Protein AF-A0A318E936-F1 (afdb_monomer_lite)

Foldseek 3Di:
DVVVLQVQVVVVCVVVVVCLQVLADKAQLLCQADDDPSSSPSSSVSSPVQCVPQNSDRQWMWGWDADPQQKIKIKTWGWQCVVPPPTDGIDIDIDIDGD

pLDDT: mean 94.12, std 6.28, range [70.88, 98.62]

Radius of gyration: 13.2 Å; chains: 1; bounding box: 35×23×34 Å

Organism: NCBI:txid985250

Sequence (99 aa):
MAVVASYSILDALRADRVNATAYNGTVTTNACPDPGTLVQTQLSNWCNELAAALGAVANTTGEVTCAADGECTITITYDDSRIGAGGNATQTVVTKGML

Structure (mmCIF, N/CA/C/O backbone):
data_AF-A0A318E936-F1
#
_entry.id   AF-A0A318E936-F1
#
loop_
_atom_site.group_PDB
_atom_site.id
_atom_site.type_symbol
_atom_site.label_atom_id
_atom_site.label_alt_id
_atom_site.label_comp_id
_atom_site.label_asym_id
_atom_site.label_entity_id
_atom_site.label_seq_id
_atom_site.pdbx_PDB_ins_code
_atom_site.Cartn_x
_atom_site.Cartn_y
_atom_site.Cartn_z
_atom_site.occupancy
_atom_site.B_iso_or_equiv
_atom_site.auth_seq_id
_atom_site.auth_comp_id
_atom_site.auth_asym_id
_atom_site.auth_atom_id
_atom_site.pdbx_PDB_model_num
ATOM 1 N N . MET A 1 1 ? 9.296 -11.922 -2.697 1.00 85.50 1 MET A N 1
ATOM 2 C CA . MET A 1 1 ? 9.171 -10.850 -1.684 1.00 85.50 1 MET A CA 1
ATOM 3 C C . MET A 1 1 ? 7.793 -10.200 -1.685 1.00 85.50 1 MET A C 1
ATOM 5 O O . MET A 1 1 ? 7.188 -10.175 -0.627 1.00 85.50 1 MET A O 1
ATOM 9 N N . ALA A 1 2 ? 7.253 -9.767 -2.833 1.00 92.88 2 ALA A N 1
ATOM 10 C CA . ALA A 1 2 ? 5.930 -9.124 -2.907 1.00 92.88 2 ALA A CA 1
ATOM 11 C C . ALA A 1 2 ? 4.790 -9.917 -2.232 1.00 92.88 2 ALA A C 1
ATOM 13 O O . ALA A 1 2 ? 3.977 -9.334 -1.529 1.00 92.88 2 ALA A O 1
ATOM 14 N N . VAL A 1 3 ? 4.768 -11.251 -2.355 1.00 95.19 3 VAL A N 1
ATOM 15 C CA . VAL A 1 3 ? 3.768 -12.084 -1.657 1.00 95.19 3 VAL A CA 1
ATOM 16 C C . VAL A 1 3 ? 3.880 -11.943 -0.135 1.00 95.19 3 VAL A C 1
ATOM 18 O O . VAL A 1 3 ? 2.878 -11.680 0.516 1.00 95.19 3 VAL A O 1
ATOM 21 N N . VAL A 1 4 ? 5.084 -12.046 0.436 1.00 96.38 4 VAL A N 1
ATOM 22 C CA . VAL A 1 4 ? 5.298 -11.898 1.890 1.00 96.38 4 VAL A CA 1
ATOM 23 C C . VAL A 1 4 ? 4.854 -10.512 2.361 1.00 96.38 4 VAL A C 1
ATOM 25 O O . VAL A 1 4 ? 4.078 -10.427 3.306 1.00 96.38 4 VAL A O 1
ATOM 28 N N . ALA A 1 5 ? 5.240 -9.457 1.638 1.00 97.12 5 ALA A N 1
ATOM 29 C CA . ALA A 1 5 ? 4.821 -8.091 1.944 1.00 97.12 5 ALA A CA 1
ATOM 30 C C . ALA A 1 5 ? 3.298 -7.887 1.810 1.00 97.12 5 ALA A C 1
ATOM 32 O O . ALA A 1 5 ? 2.710 -7.082 2.523 1.00 97.12 5 ALA A O 1
ATOM 33 N N . SER A 1 6 ? 2.617 -8.615 0.916 1.00 97.38 6 SER A N 1
ATOM 34 C CA . SER A 1 6 ? 1.150 -8.546 0.827 1.00 97.38 6 SER A CA 1
ATOM 35 C C . SER A 1 6 ? 0.463 -9.151 2.055 1.00 97.38 6 SER A C 1
ATOM 37 O O . SER A 1 6 ? -0.560 -8.639 2.502 1.00 97.38 6 SER A O 1
ATOM 39 N N . TYR A 1 7 ? 1.038 -10.212 2.631 1.00 97.00 7 TYR A N 1
ATOM 40 C CA . TYR A 1 7 ? 0.521 -10.821 3.855 1.00 97.00 7 TYR A CA 1
ATOM 41 C C . TYR A 1 7 ? 0.925 -10.035 5.108 1.00 97.00 7 TYR A C 1
ATOM 43 O O . TYR A 1 7 ? 0.135 -9.989 6.044 1.00 97.00 7 TYR A O 1
ATOM 51 N N . SER A 1 8 ? 2.082 -9.357 5.118 1.00 97.06 8 SER A N 1
ATOM 52 C CA . SER A 1 8 ? 2.512 -8.547 6.268 1.00 97.06 8 SER A CA 1
ATOM 53 C C . SER A 1 8 ? 1.522 -7.416 6.573 1.00 97.06 8 SER A C 1
ATOM 55 O O . SER A 1 8 ? 1.095 -7.259 7.719 1.00 97.06 8 SER A O 1
ATOM 57 N N . ILE A 1 9 ? 1.071 -6.681 5.549 1.00 97.81 9 ILE A N 1
ATOM 58 C CA . ILE A 1 9 ? 0.039 -5.649 5.722 1.00 97.81 9 ILE A CA 1
ATOM 59 C C . ILE A 1 9 ? -1.340 -6.251 6.013 1.00 97.81 9 ILE A C 1
ATOM 61 O O . ILE A 1 9 ? -2.091 -5.694 6.810 1.00 97.81 9 ILE A O 1
ATOM 65 N N . LEU A 1 10 ? -1.671 -7.410 5.433 1.00 96.88 10 LEU A N 1
ATOM 66 C CA . LEU A 1 10 ? -2.937 -8.090 5.714 1.00 96.88 10 LEU A CA 1
ATOM 67 C C . LEU A 1 10 ? -3.037 -8.527 7.182 1.00 96.88 10 LEU A C 1
ATOM 69 O O . LEU A 1 10 ? -4.096 -8.402 7.794 1.00 96.88 10 LEU A O 1
ATOM 73 N N . ASP A 1 11 ? -1.939 -8.987 7.775 1.00 96.31 11 ASP A N 1
ATOM 74 C CA . ASP A 1 11 ? -1.898 -9.344 9.191 1.00 96.31 11 ASP A CA 1
ATOM 75 C C . ASP A 1 11 ? -1.971 -8.104 10.097 1.00 96.31 11 ASP A C 1
ATOM 77 O O . ASP A 1 11 ? -2.643 -8.141 11.130 1.00 96.31 11 ASP A O 1
ATOM 81 N N . ALA A 1 12 ? -1.386 -6.972 9.686 1.00 95.94 12 ALA A N 1
ATOM 82 C CA . ALA A 1 12 ? -1.590 -5.692 10.370 1.00 95.94 12 ALA A CA 1
ATOM 83 C C . ALA A 1 12 ? -3.066 -5.251 10.342 1.00 95.94 12 ALA A C 1
ATOM 85 O O . ALA A 1 12 ? -3.593 -4.830 11.371 1.00 95.94 12 ALA A O 1
ATOM 86 N N . LEU A 1 13 ? -3.750 -5.407 9.204 1.00 96.12 13 LEU A N 1
ATOM 87 C CA . LEU A 1 13 ? -5.184 -5.122 9.074 1.00 96.12 13 LEU A CA 1
ATOM 88 C C . LEU A 1 13 ? -6.041 -6.035 9.959 1.00 96.12 13 LEU A C 1
ATOM 90 O O . LEU A 1 13 ? -7.033 -5.582 10.521 1.00 96.12 13 LEU A O 1
ATOM 94 N N . ARG A 1 14 ? -5.668 -7.311 10.115 1.00 95.12 14 ARG A N 1
ATOM 95 C CA . ARG A 1 14 ? -6.359 -8.240 11.028 1.00 95.12 14 ARG A CA 1
ATOM 96 C C . ARG A 1 14 ? -6.180 -7.843 12.489 1.00 95.12 14 ARG A C 1
ATOM 98 O O . ARG A 1 14 ? -7.122 -7.951 13.270 1.00 95.12 14 ARG A O 1
ATOM 105 N N . ALA A 1 15 ? -4.989 -7.369 12.852 1.00 95.50 15 ALA A N 1
ATOM 106 C CA . ALA A 1 15 ? -4.717 -6.865 14.193 1.00 95.50 15 ALA A CA 1
ATOM 107 C C . ALA A 1 15 ? -5.481 -5.561 14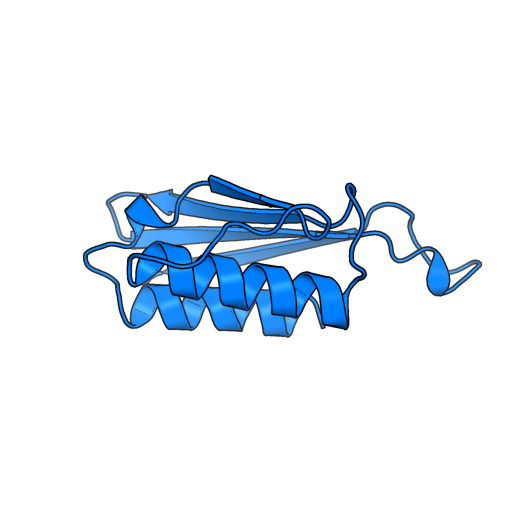.494 1.00 95.50 15 ALA A C 1
ATOM 109 O O . ALA A 1 15 ? -5.920 -5.366 15.625 1.00 95.50 15 ALA A O 1
ATOM 110 N N . ASP A 1 16 ? -5.683 -4.702 13.488 1.00 95.31 16 ASP A N 1
ATOM 111 C CA . ASP A 1 16 ? -6.402 -3.424 13.596 1.00 95.31 16 ASP A CA 1
ATOM 112 C C . ASP A 1 16 ? -7.721 -3.411 12.798 1.00 95.31 16 ASP A C 1
ATOM 114 O O . ASP A 1 16 ? -8.058 -2.458 12.090 1.00 95.31 16 ASP A O 1
ATOM 118 N N . ARG A 1 17 ? -8.498 -4.498 12.904 1.00 94.44 17 ARG A N 1
ATOM 119 C CA . ARG A 1 17 ? -9.704 -4.713 12.084 1.00 94.44 17 ARG A CA 1
ATOM 120 C C . ARG A 1 17 ? -10.707 -3.560 12.151 1.00 94.44 17 ARG A C 1
ATOM 122 O O . ARG A 1 17 ? -11.359 -3.253 11.157 1.00 94.44 17 ARG A O 1
ATOM 129 N N . VAL A 1 18 ? -10.849 -2.929 13.317 1.00 94.38 18 VAL A N 1
ATOM 130 C CA . VAL A 1 18 ? -11.799 -1.823 13.532 1.00 94.38 18 VAL A CA 1
ATOM 131 C C . VAL A 1 18 ? -11.479 -0.627 12.631 1.00 94.38 18 VAL A C 1
ATOM 133 O O . VAL A 1 18 ? -12.398 0.055 12.184 1.00 94.38 18 VAL A O 1
ATOM 136 N N . ASN A 1 19 ? -10.201 -0.402 12.319 1.00 95.38 19 ASN A N 1
ATOM 137 C CA . ASN A 1 19 ? -9.746 0.706 11.484 1.00 95.38 19 ASN A CA 1
ATOM 138 C C . ASN A 1 19 ? -9.371 0.269 10.060 1.00 95.38 19 ASN A C 1
ATOM 140 O O . ASN A 1 19 ? -8.738 1.039 9.345 1.00 95.38 19 ASN A O 1
ATOM 144 N N . ALA A 1 20 ? -9.764 -0.925 9.608 1.00 95.50 20 ALA A N 1
ATOM 145 C CA . ALA A 1 20 ? -9.353 -1.477 8.314 1.00 95.50 20 ALA A CA 1
ATOM 146 C C . ALA A 1 20 ? -9.558 -0.524 7.123 1.00 95.50 20 ALA A C 1
ATOM 148 O O . ALA A 1 20 ? -8.675 -0.370 6.285 1.00 95.50 20 ALA A O 1
ATOM 149 N N . THR A 1 21 ? -10.688 0.185 7.066 1.00 96.56 21 THR A N 1
ATOM 150 C CA . THR A 1 21 ? -10.969 1.150 5.990 1.00 96.56 21 THR A CA 1
ATOM 151 C C . THR A 1 21 ? -10.079 2.394 6.037 1.00 96.56 21 THR A C 1
ATOM 153 O O . THR A 1 21 ? -9.959 3.088 5.033 1.00 96.56 21 THR A O 1
ATOM 156 N N . ALA A 1 22 ? -9.451 2.698 7.177 1.00 96.69 22 ALA A N 1
ATOM 157 C CA . ALA A 1 22 ? -8.507 3.808 7.305 1.00 96.69 22 ALA A CA 1
ATOM 158 C C . ALA A 1 22 ? -7.159 3.516 6.627 1.00 96.69 22 ALA A C 1
ATOM 160 O O . ALA A 1 22 ? -6.410 4.449 6.348 1.00 96.69 22 ALA A O 1
ATOM 161 N N . TYR A 1 23 ? -6.860 2.245 6.339 1.00 97.19 23 TYR A N 1
ATOM 162 C CA . TYR A 1 23 ? -5.683 1.853 5.565 1.00 97.19 23 TYR A CA 1
ATOM 163 C C . TYR A 1 23 ? -5.877 2.027 4.055 1.00 97.19 23 TYR A C 1
ATOM 165 O O . TYR A 1 23 ? -4.901 1.917 3.316 1.00 97.19 23 TYR A O 1
ATOM 173 N N . ASN A 1 24 ? -7.110 2.272 3.591 1.00 98.06 24 ASN A N 1
ATOM 174 C CA . ASN A 1 24 ? -7.407 2.365 2.167 1.00 98.06 24 ASN A CA 1
ATOM 175 C C . ASN A 1 24 ? -6.593 3.475 1.501 1.00 98.06 24 ASN A C 1
ATOM 177 O O . ASN A 1 24 ? -6.606 4.625 1.942 1.00 98.06 24 ASN A O 1
ATOM 181 N N . GLY A 1 25 ? -5.929 3.131 0.403 1.00 97.94 25 GLY A N 1
ATOM 182 C CA . GLY A 1 25 ? -5.086 4.056 -0.337 1.00 97.94 25 GLY A CA 1
ATOM 183 C C . GLY A 1 25 ? -3.878 3.374 -0.958 1.00 97.94 25 GLY A C 1
ATOM 184 O O . GLY A 1 25 ? -3.755 2.149 -0.961 1.00 97.94 25 GLY A O 1
ATOM 185 N N . THR A 1 26 ? -2.976 4.197 -1.482 1.00 98.50 26 THR A N 1
ATOM 186 C CA . THR A 1 26 ? -1.767 3.752 -2.175 1.00 98.50 26 THR A CA 1
ATOM 187 C C . THR A 1 26 ? -0.539 4.359 -1.515 1.00 98.50 26 THR A C 1
ATOM 189 O O . THR A 1 26 ? -0.497 5.560 -1.254 1.00 98.50 26 THR A O 1
ATOM 192 N N . VAL A 1 27 ? 0.477 3.533 -1.289 1.00 98.31 27 VAL A N 1
ATOM 193 C CA . VAL A 1 27 ? 1.831 3.966 -0.948 1.00 98.31 27 VAL A CA 1
ATOM 194 C C . VAL A 1 27 ? 2.738 3.812 -2.165 1.00 98.31 27 VAL A C 1
ATOM 196 O O . VAL A 1 27 ? 2.626 2.840 -2.918 1.00 98.31 27 VAL A O 1
ATOM 199 N N . THR A 1 28 ? 3.664 4.751 -2.333 1.00 98.12 28 THR A N 1
ATOM 200 C CA . THR A 1 28 ? 4.676 4.718 -3.394 1.00 98.12 28 THR A CA 1
ATOM 201 C C . THR A 1 28 ? 6.053 4.740 -2.753 1.00 98.12 28 THR A C 1
ATOM 203 O O . THR A 1 28 ? 6.358 5.610 -1.944 1.00 98.12 28 THR A O 1
ATOM 206 N N . THR A 1 29 ? 6.903 3.784 -3.111 1.00 96.88 29 THR A N 1
ATOM 207 C CA . THR A 1 29 ? 8.150 3.511 -2.371 1.00 96.88 29 THR A CA 1
ATOM 208 C C . THR A 1 29 ? 9.233 4.588 -2.470 1.00 96.88 29 THR A C 1
ATOM 210 O O . THR A 1 29 ? 10.165 4.582 -1.670 1.00 96.88 29 THR A O 1
ATOM 213 N N . ASN A 1 30 ? 9.132 5.534 -3.409 1.00 96.88 30 ASN A N 1
ATOM 214 C CA . ASN A 1 30 ? 10.009 6.711 -3.465 1.00 96.88 30 ASN A CA 1
ATOM 215 C C . ASN A 1 30 ? 9.483 7.910 -2.650 1.00 96.88 30 ASN A C 1
ATOM 217 O O . ASN A 1 30 ? 10.143 8.945 -2.599 1.00 96.88 30 ASN A O 1
ATOM 221 N N . ALA A 1 31 ? 8.290 7.791 -2.069 1.00 97.56 31 ALA A N 1
ATOM 222 C CA . ALA A 1 31 ? 7.598 8.836 -1.326 1.00 97.56 31 ALA A CA 1
ATOM 223 C C . ALA A 1 31 ? 6.719 8.202 -0.234 1.00 97.56 31 ALA A C 1
ATOM 225 O O . ALA A 1 31 ? 5.503 8.397 -0.197 1.00 97.56 31 ALA A O 1
ATOM 226 N N . CYS A 1 32 ? 7.336 7.385 0.626 1.00 97.88 32 CYS A N 1
ATOM 227 C CA . CYS A 1 32 ? 6.622 6.739 1.722 1.00 97.88 32 CYS A CA 1
ATOM 228 C C . CYS A 1 32 ? 6.022 7.774 2.685 1.00 97.88 32 CYS A C 1
ATOM 230 O O . CYS A 1 32 ? 6.663 8.793 2.948 1.00 97.88 32 CYS A O 1
ATOM 232 N N . PRO A 1 33 ? 4.809 7.529 3.216 1.00 96.44 33 PRO A N 1
ATOM 233 C CA . PRO A 1 33 ? 4.167 8.463 4.130 1.00 96.44 33 PRO A CA 1
ATOM 234 C C . PRO A 1 33 ? 4.940 8.562 5.448 1.00 96.44 33 PRO A C 1
ATOM 236 O O . PRO A 1 33 ? 5.529 7.580 5.912 1.00 96.44 33 PRO A O 1
ATOM 239 N N . ASP A 1 34 ? 4.882 9.733 6.077 1.00 96.31 34 ASP A N 1
ATOM 240 C CA . ASP A 1 34 ? 5.405 9.921 7.426 1.00 96.31 34 ASP A CA 1
ATOM 241 C C . ASP A 1 34 ? 4.568 9.135 8.456 1.00 96.31 34 ASP A C 1
ATOM 243 O O . ASP A 1 34 ? 3.346 9.003 8.303 1.00 96.31 34 ASP A O 1
ATOM 247 N N . PRO A 1 35 ? 5.196 8.605 9.520 1.00 95.94 35 PRO A N 1
ATOM 248 C CA . PRO A 1 35 ? 4.477 7.949 10.605 1.00 95.94 35 PRO A CA 1
ATOM 249 C C . PRO A 1 35 ? 3.684 8.964 11.448 1.00 95.94 35 PRO A C 1
ATOM 251 O O . PRO A 1 35 ? 3.949 10.165 11.436 1.00 95.94 35 PRO A O 1
ATOM 254 N N . GLY A 1 36 ? 2.732 8.471 12.243 1.00 96.06 36 GLY A N 1
ATOM 255 C CA . GLY A 1 36 ? 1.908 9.317 13.110 1.00 96.06 36 GLY A CA 1
ATOM 256 C C . GLY A 1 36 ? 0.890 8.503 13.897 1.00 96.06 36 GLY A C 1
ATOM 257 O O . GLY A 1 36 ? 1.184 8.005 14.982 1.00 96.06 36 GLY A O 1
ATOM 258 N N . THR A 1 37 ? -0.310 8.328 13.346 1.00 96.50 37 THR A N 1
ATOM 259 C CA . THR A 1 37 ? -1.282 7.365 13.891 1.00 96.50 37 THR A CA 1
ATOM 260 C C . THR A 1 37 ? -0.769 5.926 13.748 1.00 96.50 37 THR A C 1
ATOM 262 O O . THR A 1 37 ? 0.192 5.668 13.019 1.00 96.50 37 THR A O 1
ATOM 265 N N . LEU A 1 38 ? -1.413 4.957 14.414 1.00 95.81 38 LEU A N 1
ATOM 266 C CA . LEU A 1 38 ? -1.091 3.536 14.223 1.00 95.81 38 LEU A CA 1
ATOM 267 C C . LEU A 1 38 ? -1.167 3.146 12.738 1.00 95.81 38 LEU A C 1
ATOM 269 O O . LEU A 1 38 ? -0.211 2.596 12.201 1.00 95.81 38 LEU A O 1
ATOM 273 N N . VAL A 1 39 ? -2.251 3.526 12.059 1.00 96.94 39 VAL A N 1
ATOM 274 C CA . VAL A 1 39 ? -2.461 3.283 10.624 1.00 96.94 39 VAL A CA 1
ATOM 275 C C . VAL A 1 39 ? -1.337 3.883 9.776 1.00 96.94 39 VAL A C 1
ATOM 277 O O . VAL A 1 39 ? -0.731 3.181 8.968 1.00 96.94 39 VAL A O 1
ATOM 280 N N . GLN A 1 40 ? -1.006 5.162 9.992 1.00 97.25 40 GLN A N 1
ATOM 281 C CA . GLN A 1 40 ? 0.069 5.845 9.260 1.00 97.25 40 GLN A CA 1
ATOM 282 C C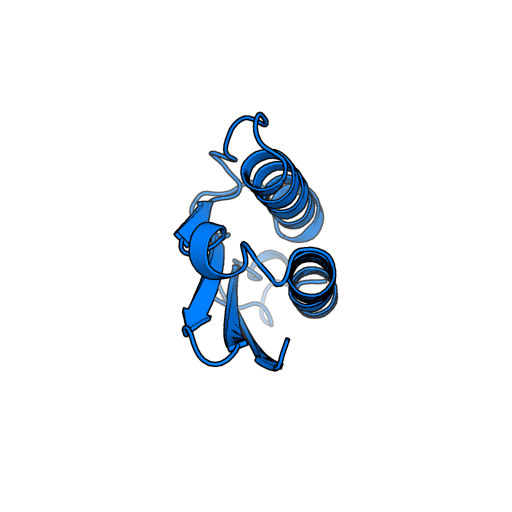 . GLN A 1 40 ? 1.424 5.182 9.498 1.00 97.25 40 GLN A C 1
ATOM 284 O O . GLN A 1 40 ? 2.191 4.986 8.562 1.00 97.25 40 GLN A O 1
ATOM 289 N N . THR A 1 41 ? 1.700 4.782 10.738 1.00 97.88 41 THR A N 1
ATOM 290 C CA . THR A 1 41 ? 2.938 4.087 11.101 1.00 97.88 41 THR A CA 1
ATOM 291 C C . THR A 1 41 ? 3.031 2.732 10.400 1.00 97.88 41 THR A C 1
ATOM 293 O O . THR A 1 41 ? 4.073 2.404 9.840 1.00 97.88 41 THR A O 1
ATOM 296 N N . GLN A 1 42 ? 1.940 1.965 10.355 1.00 98.00 42 GLN A N 1
ATOM 297 C CA . GLN A 1 42 ? 1.906 0.670 9.675 1.00 98.00 42 GLN A CA 1
ATOM 298 C C . GLN A 1 42 ? 2.055 0.811 8.152 1.00 98.00 42 GLN A C 1
ATOM 300 O O . GLN A 1 42 ? 2.831 0.069 7.555 1.00 98.00 42 GLN A O 1
ATOM 305 N N . LEU A 1 43 ? 1.392 1.791 7.527 1.00 98.25 43 LEU A N 1
ATOM 306 C CA . LEU A 1 43 ? 1.560 2.088 6.098 1.00 98.25 43 LEU A CA 1
ATOM 307 C C . LEU A 1 43 ? 2.969 2.603 5.772 1.00 98.25 43 LEU A C 1
ATOM 309 O O . LEU A 1 43 ? 3.530 2.229 4.743 1.00 98.25 43 LEU A O 1
ATOM 313 N N . SER A 1 44 ? 3.562 3.418 6.648 1.00 98.31 44 SER A N 1
ATOM 314 C CA . SER A 1 44 ? 4.944 3.890 6.514 1.00 98.31 44 SER A CA 1
ATOM 315 C C . SER A 1 44 ? 5.929 2.723 6.580 1.00 98.31 44 SER A C 1
ATOM 317 O O . SER A 1 44 ? 6.762 2.557 5.688 1.00 98.31 44 SER A O 1
ATOM 319 N N . ASN A 1 45 ? 5.792 1.848 7.580 1.00 98.19 45 ASN A N 1
ATOM 320 C CA . ASN A 1 45 ? 6.625 0.654 7.729 1.00 98.19 45 ASN A CA 1
ATOM 321 C C . ASN A 1 45 ? 6.491 -0.282 6.524 1.00 98.19 45 ASN A C 1
ATOM 323 O O . ASN A 1 45 ? 7.500 -0.717 5.972 1.00 98.19 45 ASN A O 1
ATOM 327 N N . TRP A 1 46 ? 5.262 -0.544 6.077 1.00 98.38 46 TRP A N 1
ATOM 328 C CA . TRP A 1 46 ? 5.002 -1.384 4.910 1.00 98.38 46 TRP A CA 1
ATOM 329 C C . TRP A 1 46 ? 5.567 -0.780 3.620 1.00 98.38 46 TRP A C 1
ATOM 331 O O . TRP A 1 46 ? 6.208 -1.474 2.836 1.00 98.38 46 TRP A O 1
ATOM 341 N N . CYS A 1 47 ? 5.422 0.529 3.417 1.00 98.56 47 CYS A N 1
ATOM 342 C CA . CYS A 1 47 ? 6.030 1.208 2.278 1.00 98.56 47 CYS A CA 1
ATOM 343 C C . CYS A 1 47 ? 7.560 1.071 2.276 1.00 98.56 47 CYS A C 1
ATOM 345 O O . CYS A 1 47 ? 8.151 0.765 1.240 1.00 98.56 47 CYS A O 1
ATOM 347 N N . ASN A 1 48 ? 8.203 1.232 3.437 1.00 98.19 48 ASN A N 1
ATOM 348 C CA . ASN A 1 48 ? 9.647 1.043 3.576 1.00 98.19 48 ASN A CA 1
ATOM 349 C C . ASN A 1 48 ? 10.068 -0.425 3.359 1.00 98.19 48 ASN A C 1
ATOM 351 O O . ASN A 1 48 ? 11.113 -0.675 2.758 1.00 98.19 48 ASN A O 1
ATOM 355 N N . GLU A 1 49 ? 9.250 -1.399 3.776 1.00 97.75 49 GLU A N 1
ATOM 356 C CA . GLU A 1 49 ? 9.448 -2.824 3.469 1.00 97.75 49 GLU A CA 1
ATOM 357 C C . GLU A 1 49 ? 9.453 -3.065 1.950 1.00 97.75 49 GLU A C 1
ATOM 359 O O . GLU A 1 49 ? 10.374 -3.690 1.415 1.00 97.75 49 GLU A O 1
ATOM 364 N N . LEU A 1 50 ? 8.465 -2.516 1.234 1.00 97.44 50 LEU A N 1
ATOM 365 C CA . LEU A 1 50 ? 8.387 -2.599 -0.226 1.00 97.44 50 LEU A CA 1
ATOM 366 C C . LEU A 1 50 ? 9.579 -1.904 -0.893 1.00 97.44 50 LEU A C 1
ATOM 368 O O . LEU A 1 50 ? 10.170 -2.464 -1.814 1.00 97.44 50 LEU A O 1
ATOM 372 N N . ALA A 1 51 ? 9.973 -0.724 -0.413 1.00 96.31 51 ALA A N 1
ATOM 373 C CA . ALA A 1 51 ? 11.115 0.017 -0.936 1.00 96.31 51 ALA A CA 1
ATOM 374 C C . ALA A 1 51 ? 12.416 -0.791 -0.811 1.00 96.31 51 ALA A C 1
ATOM 376 O O . ALA A 1 51 ? 13.189 -0.890 -1.767 1.00 96.31 51 ALA A O 1
ATOM 377 N N . ALA A 1 52 ? 12.632 -1.427 0.343 1.00 95.75 52 ALA A N 1
ATOM 378 C CA . ALA A 1 52 ? 13.807 -2.251 0.597 1.00 95.75 52 ALA A CA 1
ATOM 379 C C . ALA A 1 52 ? 13.815 -3.538 -0.245 1.00 95.75 52 ALA A C 1
ATOM 381 O O . ALA A 1 52 ? 14.858 -3.929 -0.769 1.00 95.75 52 ALA A O 1
ATOM 382 N N . ALA A 1 53 ? 12.665 -4.201 -0.392 1.00 93.94 53 ALA A N 1
ATOM 383 C CA . ALA A 1 53 ? 12.583 -5.507 -1.042 1.00 93.94 53 ALA A CA 1
ATOM 384 C C . ALA A 1 53 ? 12.399 -5.438 -2.566 1.00 93.94 53 ALA A C 1
ATOM 386 O O . ALA A 1 53 ? 12.888 -6.305 -3.291 1.00 93.94 53 ALA A O 1
ATOM 387 N N . LEU A 1 54 ? 11.667 -4.436 -3.054 1.00 93.69 54 LEU A N 1
ATOM 388 C CA . LEU A 1 54 ? 11.228 -4.302 -4.446 1.00 93.69 54 LEU A CA 1
ATOM 389 C C . LEU A 1 54 ? 11.772 -3.033 -5.116 1.00 93.69 54 LEU A C 1
ATOM 391 O O . LEU A 1 54 ? 11.666 -2.914 -6.332 1.00 93.69 54 LEU A O 1
ATOM 395 N N . GLY A 1 55 ? 12.465 -2.164 -4.382 1.00 93.31 55 GLY A N 1
ATOM 396 C CA . GLY A 1 55 ? 13.125 -0.965 -4.900 1.00 93.31 55 GLY A CA 1
ATOM 397 C C . GLY A 1 55 ? 12.353 0.311 -4.573 1.00 93.31 55 GLY A C 1
ATOM 398 O O . GLY A 1 55 ? 11.137 0.350 -4.718 1.00 93.31 55 GLY A O 1
ATOM 399 N N . ALA A 1 56 ? 13.083 1.352 -4.161 1.00 95.00 56 ALA A N 1
ATOM 400 C CA . ALA A 1 56 ? 12.562 2.671 -3.798 1.00 95.00 56 ALA A CA 1
ATOM 401 C C . ALA A 1 56 ? 12.354 3.557 -5.040 1.00 95.00 56 ALA A C 1
ATOM 403 O O . ALA A 1 56 ? 13.132 4.472 -5.315 1.00 95.00 56 ALA A O 1
ATOM 404 N N . VAL A 1 57 ? 11.338 3.242 -5.839 1.00 94.00 57 VAL A N 1
ATOM 405 C CA . VAL A 1 57 ? 11.086 3.860 -7.150 1.00 94.00 57 VAL A CA 1
ATOM 406 C C . VAL A 1 57 ? 9.600 4.153 -7.346 1.00 94.00 57 VAL A C 1
ATOM 408 O O . VAL A 1 57 ? 8.735 3.508 -6.762 1.00 94.00 57 VAL A O 1
ATOM 411 N N . ALA A 1 58 ? 9.287 5.139 -8.189 1.00 93.94 58 ALA A N 1
ATOM 412 C CA . ALA A 1 58 ? 7.916 5.627 -8.370 1.00 93.94 58 ALA A CA 1
ATOM 413 C C . ALA A 1 58 ? 6.940 4.581 -8.945 1.00 93.94 58 ALA A C 1
ATOM 415 O O . ALA A 1 58 ? 5.732 4.719 -8.785 1.00 93.94 58 ALA A O 1
ATOM 416 N N . ASN A 1 59 ? 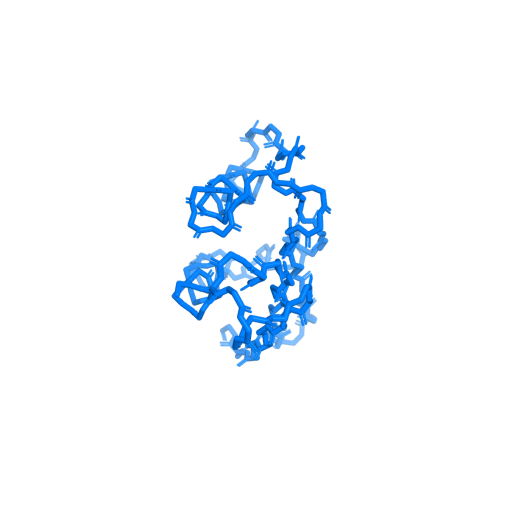7.451 3.551 -9.625 1.00 92.75 59 ASN A N 1
ATOM 417 C CA . ASN A 1 59 ? 6.663 2.462 -10.205 1.00 92.75 59 ASN A CA 1
ATOM 418 C C . ASN A 1 59 ? 6.511 1.244 -9.277 1.00 92.75 59 ASN A C 1
ATOM 420 O O . ASN A 1 59 ? 5.830 0.292 -9.654 1.00 92.75 59 ASN A O 1
ATOM 424 N N . THR A 1 60 ? 7.103 1.276 -8.079 1.00 96.00 60 THR A N 1
ATOM 425 C CA . THR A 1 60 ? 6.831 0.288 -7.033 1.00 96.00 60 THR A CA 1
ATOM 426 C C . THR A 1 60 ? 5.814 0.869 -6.056 1.00 96.00 60 THR A C 1
ATOM 428 O O . THR A 1 60 ? 6.120 1.803 -5.303 1.00 96.00 60 THR A O 1
ATOM 431 N N . THR A 1 61 ? 4.606 0.310 -6.074 1.00 97.88 61 THR A N 1
ATOM 432 C CA . THR A 1 61 ? 3.456 0.757 -5.286 1.00 97.88 61 THR A CA 1
ATOM 433 C C . THR A 1 61 ? 2.819 -0.391 -4.514 1.00 97.88 61 THR A C 1
ATOM 435 O O . THR A 1 61 ? 2.878 -1.555 -4.916 1.00 97.88 61 THR A O 1
ATOM 438 N N . GLY A 1 62 ? 2.187 -0.044 -3.398 1.00 98.19 62 GLY A N 1
ATOM 439 C CA . GLY A 1 62 ? 1.317 -0.927 -2.637 1.00 98.19 62 GLY A CA 1
ATOM 440 C C . GLY A 1 62 ? -0.032 -0.255 -2.422 1.00 98.19 62 GLY A C 1
ATOM 441 O O . GLY A 1 62 ? -0.091 0.868 -1.935 1.00 98.19 62 GLY A O 1
ATOM 442 N N . GLU A 1 63 ? -1.115 -0.923 -2.785 1.00 98.62 63 GLU A N 1
ATOM 443 C CA . GLU A 1 63 ? -2.483 -0.443 -2.631 1.00 98.62 63 GLU A CA 1
ATOM 444 C C . GLU A 1 63 ? -3.256 -1.356 -1.683 1.00 98.62 63 GLU A C 1
ATOM 446 O O . GLU A 1 63 ? -3.186 -2.582 -1.785 1.00 98.62 63 GLU A O 1
ATOM 451 N N . VAL A 1 64 ? -4.005 -0.740 -0.773 1.00 98.56 64 VAL A N 1
ATOM 452 C CA . VAL A 1 64 ? -4.915 -1.409 0.154 1.00 98.56 64 VAL A CA 1
ATOM 453 C C . VAL A 1 64 ? -6.331 -0.945 -0.156 1.00 98.56 64 VAL A C 1
ATOM 455 O O . VAL A 1 64 ? -6.599 0.254 -0.219 1.00 98.56 64 VAL A O 1
ATOM 458 N N . THR A 1 65 ? -7.245 -1.891 -0.343 1.00 98.38 65 THR A N 1
ATOM 459 C CA . THR A 1 65 ? -8.678 -1.623 -0.498 1.00 98.38 65 THR A CA 1
ATOM 460 C C . THR A 1 65 ? -9.476 -2.587 0.364 1.00 98.38 65 THR A C 1
ATOM 462 O O . THR A 1 65 ? -9.590 -3.763 0.036 1.00 98.38 65 THR A O 1
ATOM 465 N N . CYS A 1 66 ? -10.052 -2.084 1.446 1.00 97.38 66 CYS A N 1
ATOM 466 C CA . CYS A 1 66 ? -10.928 -2.805 2.355 1.00 97.38 66 CYS A CA 1
ATOM 467 C C . CYS A 1 66 ? -12.368 -2.303 2.236 1.00 97.38 66 CYS A C 1
ATOM 469 O O . CYS A 1 66 ? -12.626 -1.094 2.278 1.00 97.38 66 CYS A O 1
ATOM 471 N N . ALA A 1 67 ? -13.299 -3.244 2.121 1.00 95.00 67 ALA A N 1
ATOM 472 C CA . ALA A 1 67 ? -14.731 -3.011 2.192 1.00 95.00 67 ALA A CA 1
ATOM 473 C C . ALA A 1 67 ? -15.232 -3.077 3.647 1.00 95.00 67 ALA A C 1
ATOM 475 O O . ALA A 1 67 ? -14.576 -3.615 4.541 1.00 95.00 67 ALA A O 1
ATOM 476 N N . ALA A 1 68 ? -16.411 -2.501 3.896 1.00 89.44 68 ALA A N 1
ATOM 477 C CA . ALA A 1 68 ? -16.997 -2.419 5.238 1.00 89.44 68 ALA A CA 1
ATOM 478 C C . ALA A 1 68 ? -17.394 -3.788 5.826 1.00 89.44 68 ALA A C 1
ATOM 480 O O . ALA A 1 68 ? -17.552 -3.917 7.037 1.00 89.44 68 ALA A O 1
ATOM 481 N N . ASP A 1 69 ? -17.551 -4.807 4.982 1.00 88.75 69 ASP A N 1
ATOM 482 C CA . ASP A 1 69 ? -17.816 -6.197 5.367 1.00 88.75 69 ASP A CA 1
ATOM 483 C C . ASP A 1 69 ? -16.547 -6.964 5.791 1.00 88.75 69 ASP A C 1
ATOM 485 O O . ASP A 1 69 ? -16.641 -8.073 6.322 1.00 88.75 69 ASP A O 1
ATOM 489 N N . GLY A 1 70 ? -15.366 -6.355 5.642 1.00 88.38 70 GLY A N 1
ATOM 490 C CA . GLY A 1 70 ? -14.083 -6.927 6.035 1.00 88.38 70 GLY A CA 1
ATOM 491 C C . GLY A 1 70 ? -13.361 -7.698 4.930 1.00 88.38 70 GLY A C 1
ATOM 492 O O . GLY A 1 70 ? -12.351 -8.332 5.234 1.00 88.38 70 GLY A O 1
ATOM 493 N N . GLU A 1 71 ? -13.823 -7.659 3.675 1.00 96.25 71 GLU A N 1
ATOM 494 C CA . GLU A 1 71 ? -13.005 -8.107 2.541 1.00 96.25 71 GLU A CA 1
ATOM 495 C C . GLU A 1 71 ? -11.955 -7.039 2.200 1.00 96.25 71 GLU A C 1
ATOM 497 O O . GLU A 1 71 ? -12.288 -5.891 1.904 1.00 96.25 71 GLU A O 1
ATOM 502 N N . CYS A 1 72 ? -10.677 -7.419 2.212 1.00 97.62 72 CYS A N 1
ATOM 503 C CA . CYS A 1 72 ? -9.567 -6.565 1.809 1.00 97.62 72 CYS A CA 1
ATOM 504 C C . CYS A 1 72 ? -8.827 -7.145 0.604 1.00 97.62 72 CYS A C 1
ATOM 506 O O . CYS A 1 72 ? -8.498 -8.332 0.555 1.00 97.62 72 CYS A O 1
ATOM 508 N N . THR A 1 73 ? -8.514 -6.280 -0.355 1.00 98.38 73 THR A N 1
ATOM 509 C CA . THR A 1 73 ? -7.642 -6.551 -1.496 1.00 98.38 73 THR A CA 1
ATOM 510 C C . THR A 1 73 ? -6.367 -5.730 -1.351 1.00 98.38 73 THR A C 1
ATOM 512 O O . THR A 1 73 ? -6.421 -4.509 -1.208 1.00 98.38 73 THR A O 1
ATOM 515 N N . ILE A 1 74 ? -5.226 -6.412 -1.397 1.00 98.44 74 ILE A N 1
ATOM 516 C CA . ILE A 1 74 ? -3.891 -5.822 -1.410 1.00 98.44 74 ILE A CA 1
ATOM 517 C C . ILE A 1 74 ? -3.314 -6.003 -2.809 1.00 98.44 74 ILE A C 1
ATOM 519 O O . ILE A 1 74 ? -3.202 -7.137 -3.278 1.00 98.44 74 ILE A O 1
ATOM 523 N N . THR A 1 75 ? -2.924 -4.911 -3.455 1.00 98.56 75 THR A N 1
ATOM 524 C CA . THR A 1 75 ? -2.304 -4.928 -4.785 1.00 98.56 75 THR A CA 1
ATOM 525 C C . THR A 1 75 ? -0.906 -4.339 -4.692 1.00 98.56 75 THR A C 1
ATOM 527 O O . THR A 1 75 ? -0.742 -3.181 -4.332 1.00 98.56 75 THR A O 1
ATOM 530 N N . ILE A 1 76 ? 0.119 -5.117 -5.028 1.00 98.31 76 ILE A N 1
ATOM 531 C CA . ILE A 1 76 ? 1.503 -4.639 -5.102 1.00 98.31 76 ILE A CA 1
ATOM 532 C C . ILE A 1 76 ? 1.930 -4.647 -6.559 1.00 98.31 76 ILE A C 1
ATOM 534 O O . ILE A 1 76 ? 1.875 -5.695 -7.202 1.00 98.31 76 ILE A O 1
ATOM 538 N N . THR A 1 77 ? 2.392 -3.503 -7.056 1.00 97.19 77 THR A N 1
ATOM 539 C CA . THR A 1 77 ? 2.974 -3.369 -8.395 1.00 97.19 77 THR A CA 1
ATOM 540 C C . THR A 1 77 ? 4.447 -3.016 -8.268 1.00 97.19 77 THR A C 1
ATOM 542 O O . THR A 1 77 ? 4.801 -2.212 -7.413 1.00 97.19 77 THR A O 1
ATOM 545 N N . TYR A 1 78 ? 5.317 -3.639 -9.062 1.00 94.69 78 TYR A N 1
ATOM 546 C CA . TYR A 1 78 ? 6.759 -3.382 -9.015 1.00 94.69 78 TYR A CA 1
ATOM 547 C C . TYR A 1 78 ? 7.459 -3.709 -10.335 1.00 94.69 78 TYR A C 1
ATOM 549 O O . TYR A 1 78 ? 6.937 -4.446 -11.171 1.00 94.69 78 TYR A O 1
ATOM 5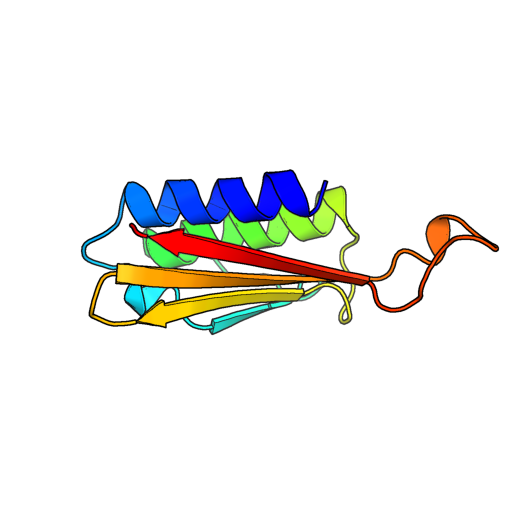57 N N . ASP A 1 79 ? 8.668 -3.177 -10.496 1.00 89.06 79 ASP A N 1
ATOM 558 C CA . ASP A 1 79 ? 9.540 -3.4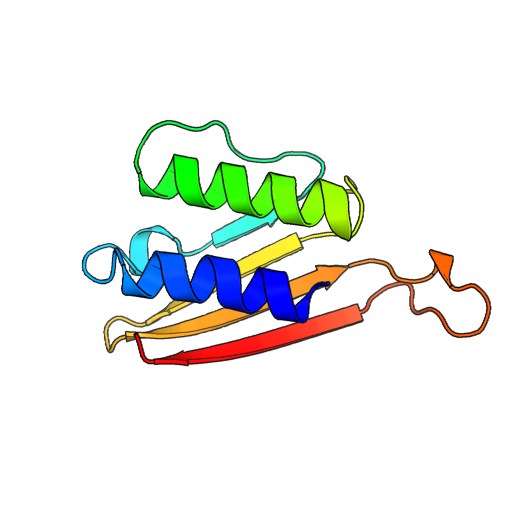49 -11.637 1.00 89.06 79 ASP A CA 1
ATOM 559 C C . ASP A 1 79 ? 10.512 -4.597 -11.328 1.00 89.06 79 ASP A C 1
ATOM 561 O O . ASP A 1 79 ? 11.355 -4.523 -10.422 1.00 89.06 79 ASP A O 1
ATOM 565 N N . ASP A 1 80 ? 10.390 -5.675 -12.100 1.00 86.81 80 ASP A N 1
ATOM 566 C CA . ASP A 1 80 ? 11.221 -6.873 -11.998 1.00 86.81 80 ASP A CA 1
ATOM 567 C C . ASP A 1 80 ? 12.200 -7.020 -13.175 1.00 86.81 80 ASP A C 1
ATOM 569 O O . ASP A 1 80 ? 12.826 -8.063 -13.358 1.00 86.81 80 ASP A O 1
ATOM 573 N N . SER A 1 81 ? 12.383 -5.967 -13.982 1.00 83.44 81 SER A N 1
ATOM 574 C CA . SER A 1 81 ? 13.337 -5.938 -15.104 1.00 83.44 81 SER A CA 1
ATOM 575 C C . SER A 1 81 ? 14.793 -6.152 -14.675 1.00 83.44 81 SER A C 1
ATOM 577 O O . SER A 1 81 ? 15.635 -6.528 -15.491 1.00 83.44 81 SER A O 1
ATOM 579 N N . ARG A 1 82 ? 15.092 -6.009 -13.375 1.00 74.12 82 ARG A N 1
ATOM 580 C CA . ARG A 1 82 ? 16.395 -6.332 -12.767 1.00 74.12 82 ARG A CA 1
ATOM 581 C C . ARG A 1 82 ? 16.822 -7.788 -12.986 1.00 74.12 82 ARG A C 1
ATOM 583 O O . ARG A 1 82 ? 18.014 -8.073 -12.932 1.00 74.12 82 ARG A O 1
ATOM 590 N N . ILE A 1 83 ? 15.880 -8.694 -13.260 1.00 74.75 83 ILE A N 1
ATOM 591 C CA . ILE A 1 83 ? 16.148 -10.109 -13.574 1.00 74.75 83 ILE A CA 1
ATOM 592 C C . ILE A 1 83 ? 16.624 -10.297 -15.037 1.00 74.75 83 ILE A C 1
ATOM 594 O O . ILE A 1 83 ? 17.046 -11.383 -15.435 1.00 74.75 83 ILE A O 1
ATOM 598 N N . GLY A 1 84 ? 16.637 -9.241 -15.858 1.00 74.06 84 GLY A N 1
ATOM 599 C CA . GLY A 1 84 ? 17.081 -9.292 -17.252 1.00 74.06 84 GLY A CA 1
ATOM 600 C C . GLY A 1 84 ? 15.997 -9.850 -18.175 1.00 74.06 84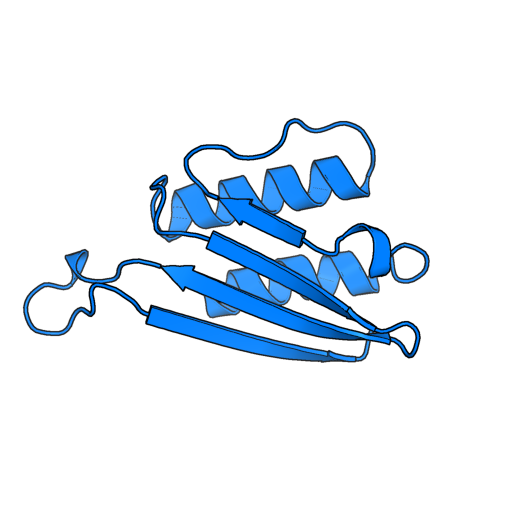 GLY A C 1
ATOM 601 O O . GLY A 1 84 ? 14.830 -9.501 -18.039 1.00 74.06 84 GLY A O 1
ATOM 602 N N . ALA A 1 85 ? 16.357 -10.723 -19.122 1.00 72.25 85 ALA A N 1
ATOM 603 C CA . ALA A 1 85 ? 15.448 -11.201 -20.178 1.00 72.25 85 ALA A CA 1
ATOM 604 C C . ALA A 1 85 ? 14.190 -11.954 -19.681 1.00 72.25 85 ALA A C 1
ATOM 606 O O . ALA A 1 85 ? 13.263 -12.156 -20.460 1.00 72.25 85 ALA A O 1
ATOM 607 N N . GLY A 1 86 ? 14.155 -12.373 -18.410 1.00 70.88 86 GLY A N 1
ATOM 608 C CA . GLY A 1 86 ? 12.982 -12.981 -17.764 1.00 70.88 86 GLY A CA 1
ATOM 609 C C . GLY A 1 86 ? 12.172 -12.029 -16.875 1.00 70.88 86 GLY A C 1
ATOM 610 O O . GLY A 1 86 ? 11.169 -12.448 -16.304 1.00 70.88 86 GLY A O 1
ATOM 611 N N . GLY A 1 87 ? 12.611 -10.778 -16.725 1.00 76.12 87 GLY A N 1
ATOM 612 C CA . GLY A 1 87 ? 11.946 -9.760 -15.920 1.00 76.12 87 GLY A CA 1
ATOM 613 C C . GLY A 1 87 ? 10.834 -9.046 -16.684 1.00 76.12 87 GLY A C 1
ATOM 614 O O . GLY A 1 87 ? 10.854 -8.958 -17.910 1.00 76.12 87 GLY A O 1
ATOM 615 N N . ASN A 1 88 ? 9.870 -8.490 -15.953 1.00 81.75 88 ASN A N 1
ATOM 616 C CA . ASN A 1 88 ? 8.858 -7.600 -16.516 1.00 81.75 88 ASN A CA 1
ATOM 617 C C . ASN A 1 88 ? 8.981 -6.235 -15.842 1.00 81.75 88 ASN A C 1
ATOM 619 O O . ASN A 1 88 ? 9.085 -6.164 -14.618 1.00 81.75 88 ASN A O 1
ATOM 623 N N . ALA A 1 89 ? 8.926 -5.169 -16.639 1.00 82.56 89 ALA A N 1
ATOM 624 C CA . ALA A 1 89 ? 8.910 -3.794 -16.147 1.00 82.56 89 ALA A CA 1
ATOM 625 C C . ALA A 1 89 ? 7.687 -3.494 -15.259 1.00 82.56 89 ALA A C 1
ATOM 627 O O . ALA A 1 89 ? 7.649 -2.486 -14.555 1.00 82.56 89 ALA A O 1
ATOM 628 N N . THR A 1 90 ? 6.663 -4.351 -15.297 1.00 89.56 90 THR A N 1
ATOM 629 C CA . THR A 1 90 ? 5.486 -4.258 -14.435 1.00 89.56 90 THR A CA 1
ATOM 630 C C . THR A 1 90 ? 5.010 -5.653 -14.043 1.00 89.56 90 THR A C 1
ATOM 632 O O . THR A 1 90 ? 4.424 -6.380 -14.842 1.00 89.56 90 THR A O 1
ATOM 635 N N . GLN A 1 91 ? 5.270 -6.030 -12.797 1.00 93.31 91 GLN A N 1
ATOM 636 C CA . GLN A 1 91 ? 4.702 -7.202 -12.141 1.00 93.31 91 GLN A CA 1
ATOM 637 C C . GLN A 1 91 ? 3.631 -6.764 -11.152 1.00 93.31 91 GLN A C 1
ATOM 639 O O . GLN A 1 91 ? 3.764 -5.716 -10.520 1.00 93.31 91 GLN A O 1
ATOM 644 N N . THR A 1 92 ? 2.602 -7.593 -10.981 1.00 96.00 92 THR A N 1
ATOM 645 C CA . THR A 1 92 ? 1.521 -7.331 -10.029 1.00 96.00 92 THR A CA 1
ATOM 646 C C . THR A 1 92 ? 1.233 -8.570 -9.193 1.00 96.00 92 THR A C 1
ATOM 648 O O . THR A 1 92 ? 1.051 -9.665 -9.724 1.00 96.00 92 THR A O 1
ATOM 651 N N . VAL A 1 93 ? 1.153 -8.388 -7.877 1.00 97.00 93 VAL A N 1
ATOM 652 C CA . VAL A 1 93 ? 0.649 -9.385 -6.928 1.00 97.00 93 VAL A CA 1
ATOM 653 C C . VAL A 1 93 ? -0.639 -8.853 -6.323 1.00 97.00 93 VAL A C 1
ATOM 655 O O . VAL A 1 93 ? -0.643 -7.764 -5.756 1.00 97.00 93 VAL A O 1
ATOM 658 N N . VAL A 1 94 ? -1.715 -9.630 -6.435 1.00 98.12 94 VAL A N 1
ATOM 659 C CA . VAL A 1 94 ? -3.012 -9.318 -5.827 1.00 98.12 94 VAL A CA 1
ATOM 660 C C . VAL A 1 94 ? -3.329 -10.381 -4.786 1.00 98.12 94 VAL A C 1
ATOM 662 O O . VAL A 1 94 ? -3.447 -11.561 -5.117 1.00 98.12 94 VAL A O 1
ATOM 665 N N . THR A 1 95 ? -3.502 -9.955 -3.541 1.00 98.12 95 THR A N 1
ATOM 666 C CA . THR A 1 95 ? -3.880 -10.816 -2.419 1.00 98.12 95 THR A CA 1
ATOM 667 C C . THR A 1 95 ? -5.227 -10.359 -1.891 1.00 98.12 95 THR A C 1
ATOM 669 O O . THR A 1 95 ? -5.387 -9.206 -1.499 1.00 98.12 95 THR A O 1
ATOM 672 N N . LYS A 1 96 ? -6.203 -11.265 -1.873 1.00 97.00 96 LYS A N 1
ATOM 673 C CA . LYS A 1 96 ? -7.521 -11.024 -1.282 1.00 97.00 96 LYS A CA 1
ATOM 674 C C . LYS A 1 96 ? -7.648 -11.805 0.011 1.00 97.00 96 LYS A C 1
ATOM 676 O O . LYS A 1 96 ? -7.306 -12.986 0.050 1.00 97.00 96 LYS A O 1
ATOM 681 N N . GLY A 1 97 ? -8.143 -11.157 1.054 1.00 94.62 97 GLY A N 1
ATOM 682 C CA . GLY A 1 97 ? -8.312 -11.774 2.357 1.00 94.62 97 GLY A CA 1
ATOM 683 C C . GLY A 1 97 ? -9.493 -11.194 3.111 1.00 94.62 97 GLY A C 1
ATOM 684 O O . GLY A 1 97 ? -9.766 -10.000 3.036 1.00 94.62 97 GLY A O 1
ATOM 685 N N . MET A 1 98 ? -10.166 -12.056 3.867 1.00 94.38 98 MET A N 1
ATOM 686 C CA . MET A 1 98 ? -11.118 -11.626 4.881 1.00 94.38 98 MET A CA 1
ATOM 687 C C . MET A 1 98 ? -10.355 -11.320 6.175 1.00 94.38 98 MET A C 1
ATOM 689 O O . MET A 1 98 ? -9.447 -12.079 6.559 1.00 94.38 98 MET A O 1
ATOM 693 N N . LEU A 1 99 ? -10.685 -10.185 6.791 1.00 89.06 99 LEU A N 1
ATOM 694 C CA . LEU A 1 99 ? -10.195 -9.802 8.116 1.00 89.06 99 LEU A CA 1
ATOM 695 C C . LEU A 1 99 ? -10.867 -10.608 9.219 1.00 89.06 99 LEU A C 1
ATOM 697 O O . LEU A 1 99 ? -11.913 -11.247 8.947 1.00 89.06 99 LEU A O 1
#

Secondary structure (DSSP, 8-state):
-HHHHHHHHHHHHHHTGGGGGGG-EEEETTSPPPP-SHHHHHHHHHHHHHHHHH-SSTT-EEEEEE-TTSEEEEEEEE--GGGGGG--S-EEEEEEEE-